Protein AF-A0A7V3UV37-F1 (afdb_monomer_lite)

Radius of gyration: 22.01 Å; chains: 1; bounding box: 50×71×64 Å

Secondary structure (DSSP, 8-state):
-------------------BPPPEEEEEEE-TT-HHHHHHHHHHHHHHHH-TTGGGEEEEEEE-S-STT---HHHHHTHHHHHHHHHHTT--SSSEEEETTTEE-TT-HHHHHHHHHHHTTS-BSEEEEEEEEEETTTEEEEEEEEEE-SSPPPSS-----------S--

Foldseek 3Di:
DDDPPPPPPPPPPPPPQDFAQAQKEKEWEAAPPDPLRVVLVVVLVVCLVPPPCVVRYDYDYQYFQDDPPRVGVNCVVPVPVSVVVCVVLVPDDPGWMDMPNHDTQGHHNVSNVVSSVVVSPDTHQKDWDWDWDQDPPPGIDIDIDIDGGPDDDDDDDDDDDDDDDDPPDD

Structure (mmCIF, N/CA/C/O backbone):
data_AF-A0A7V3UV37-F1
#
_entry.id   AF-A0A7V3UV37-F1
#
loop_
_atom_site.group_PDB
_atom_site.id
_atom_site.type_symbol
_atom_site.label_atom_id
_atom_site.label_alt_id
_atom_site.label_comp_id
_atom_site.label_asym_id
_atom_site.label_entity_id
_atom_site.label_seq_id
_atom_site.pdbx_PDB_ins_code
_atom_site.Cartn_x
_atom_site.Cartn_y
_atom_site.Cartn_z
_atom_site.occupancy
_atom_site.B_iso_or_equiv
_atom_site.auth_seq_id
_atom_site.auth_comp_id
_atom_site.auth_asym_id
_atom_site.auth_atom_id
_atom_site.pdbx_PDB_model_num
ATOM 1 N N . MET A 1 1 ? -33.899 48.214 44.148 1.00 41.97 1 MET A N 1
ATOM 2 C CA . MET A 1 1 ? -33.046 48.407 42.953 1.00 41.97 1 MET A CA 1
ATOM 3 C C . MET A 1 1 ? -31.855 47.466 43.036 1.00 41.97 1 MET A C 1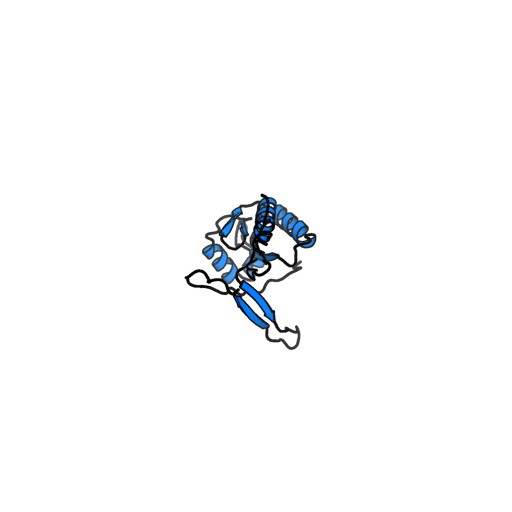
ATOM 5 O O . MET A 1 1 ? -31.139 47.581 44.012 1.00 41.97 1 MET A O 1
ATOM 9 N N . LYS A 1 2 ? -31.639 46.650 41.986 1.00 46.88 2 LYS A N 1
ATOM 10 C CA . LYS A 1 2 ? -30.331 46.142 41.503 1.00 46.88 2 LYS A CA 1
ATOM 11 C C . LYS A 1 2 ? -29.563 45.198 42.459 1.00 46.88 2 LYS A C 1
ATOM 13 O O . LYS A 1 2 ? -29.203 45.604 43.543 1.00 46.88 2 LYS A O 1
ATOM 18 N N . LYS A 1 3 ? -29.164 43.969 42.137 1.00 47.91 3 LYS A N 1
ATOM 19 C CA . LYS A 1 3 ? -29.140 43.140 40.923 1.00 47.91 3 LYS A CA 1
ATOM 20 C C . LYS A 1 3 ? -28.900 41.709 41.444 1.00 47.91 3 LYS A C 1
ATOM 22 O O . LYS A 1 3 ? -27.825 41.452 41.975 1.00 47.91 3 LYS A O 1
ATOM 27 N N . PHE A 1 4 ? -29.865 40.798 41.310 1.00 53.62 4 PHE A N 1
ATOM 28 C CA . PHE A 1 4 ? -29.581 39.363 41.409 1.00 53.62 4 PHE A CA 1
ATOM 29 C C . PHE A 1 4 ? -28.846 38.984 40.123 1.00 53.62 4 PHE A C 1
ATOM 31 O O . PHE A 1 4 ? -29.457 38.832 39.067 1.00 53.62 4 PHE A O 1
ATOM 38 N N . LEU A 1 5 ? -27.515 38.977 40.182 1.00 51.91 5 LEU A N 1
ATOM 39 C CA . LEU A 1 5 ? -26.667 38.586 39.066 1.00 51.91 5 LEU A CA 1
ATOM 40 C C . LEU A 1 5 ? -26.625 37.054 39.041 1.00 51.91 5 LEU A C 1
ATOM 42 O O . LEU A 1 5 ? -25.763 36.435 39.658 1.00 51.91 5 LEU A O 1
ATOM 46 N N . SER A 1 6 ? -27.620 36.452 38.386 1.00 55.28 6 SER A N 1
ATOM 47 C CA . SER A 1 6 ? -27.648 35.022 38.088 1.00 55.28 6 SER A CA 1
ATOM 48 C C . SER A 1 6 ? -26.422 34.654 37.258 1.00 55.28 6 SER A C 1
ATOM 50 O O . SER A 1 6 ? -26.347 34.950 36.066 1.00 55.28 6 SER A O 1
ATOM 52 N N . LEU A 1 7 ? -25.448 34.019 37.903 1.00 53.84 7 LEU A N 1
ATOM 53 C CA . LEU A 1 7 ? -24.297 33.409 37.258 1.00 53.84 7 LEU A CA 1
ATOM 54 C C . LEU A 1 7 ? -24.776 32.106 36.596 1.00 53.84 7 LEU A C 1
ATOM 56 O O . LEU A 1 7 ? -24.811 31.054 37.231 1.00 53.84 7 LEU A O 1
ATOM 60 N N . LEU A 1 8 ? -25.219 32.183 35.336 1.00 58.41 8 LEU A N 1
ATOM 61 C CA . LEU A 1 8 ? -25.441 30.995 34.510 1.00 58.41 8 LEU A CA 1
ATOM 62 C C . LEU A 1 8 ? -24.076 30.355 34.221 1.00 58.41 8 LEU A C 1
ATOM 64 O O . LEU A 1 8 ? -23.351 30.777 33.321 1.00 58.41 8 LEU A O 1
ATOM 68 N N . LEU A 1 9 ? -23.720 29.339 35.003 1.00 58.28 9 LEU A N 1
ATOM 69 C CA . LEU A 1 9 ? -22.637 28.418 34.685 1.00 58.28 9 LEU A CA 1
ATOM 70 C C . LEU A 1 9 ? -23.114 27.536 33.522 1.00 58.28 9 LEU A C 1
ATOM 72 O O . LEU A 1 9 ? -23.814 26.546 33.726 1.00 58.28 9 LEU A O 1
ATOM 76 N N . ILE A 1 10 ? -22.788 27.931 32.290 1.00 63.50 10 ILE A N 1
ATOM 77 C CA . ILE A 1 10 ? -22.971 27.088 31.105 1.00 63.50 10 ILE A CA 1
ATOM 78 C C . ILE A 1 10 ? -21.968 25.940 31.237 1.00 63.50 10 ILE A C 1
ATOM 80 O O . ILE A 1 10 ? -20.794 26.076 30.898 1.00 63.50 10 ILE A O 1
ATOM 84 N N . LEU A 1 11 ? -22.420 24.824 31.804 1.00 57.44 11 LEU A N 1
ATOM 85 C CA . LEU A 1 11 ? -21.675 23.576 31.819 1.00 57.44 11 LEU A CA 1
ATOM 86 C C . LEU A 1 11 ? -21.727 23.014 30.395 1.00 57.44 11 LEU A C 1
ATOM 88 O O . LEU A 1 11 ? -22.682 22.339 30.014 1.00 57.44 11 LEU A O 1
ATOM 92 N N . SER A 1 12 ? -20.736 23.365 29.579 1.00 61.12 12 SER A N 1
ATOM 93 C CA . SER A 1 12 ? -20.529 22.765 28.265 1.00 61.12 12 SER A CA 1
ATOM 94 C C . SER A 1 12 ? -20.352 21.262 28.466 1.00 61.12 12 SER A C 1
ATOM 96 O O . SER A 1 12 ? -19.311 20.813 28.946 1.00 61.12 12 SER A O 1
ATOM 98 N N . ILE A 1 13 ? -21.381 20.475 28.154 1.00 61.62 13 ILE A N 1
ATOM 99 C CA . ILE A 1 13 ? -21.269 19.020 28.100 1.00 61.62 13 ILE A CA 1
ATOM 100 C C . ILE A 1 13 ? -20.374 18.726 26.896 1.00 61.62 13 ILE A C 1
ATOM 102 O O . ILE A 1 13 ? -20.835 18.696 25.757 1.00 61.62 13 ILE A O 1
ATOM 106 N N . TYR A 1 14 ? -19.073 18.578 27.136 1.00 57.62 14 TYR A N 1
ATOM 107 C CA . TYR A 1 14 ? -18.158 18.035 26.144 1.00 57.62 14 TYR A CA 1
ATOM 108 C C . TYR A 1 14 ? -18.505 16.556 25.990 1.00 57.62 14 TYR A C 1
ATOM 110 O O . TYR A 1 14 ? -18.075 15.717 26.778 1.00 57.62 14 TYR A O 1
ATOM 118 N N . SER A 1 15 ? -19.329 16.230 24.997 1.00 57.22 15 SER A N 1
ATOM 119 C CA . SER A 1 15 ? -19.473 14.857 24.534 1.00 57.22 15 SER A CA 1
ATOM 120 C C . SER A 1 15 ? -18.129 14.433 23.947 1.00 57.22 15 SER A C 1
ATOM 122 O O . SER A 1 15 ? -17.803 14.782 22.812 1.00 57.22 15 SER A O 1
ATOM 124 N N . THR A 1 16 ? -17.312 13.727 24.727 1.00 52.56 16 THR A N 1
ATOM 125 C CA . THR A 1 16 ? -16.105 13.083 24.211 1.00 52.56 16 THR A CA 1
ATOM 126 C C . THR A 1 16 ? -16.552 11.945 23.302 1.00 52.56 16 THR A C 1
ATOM 128 O O . THR A 1 16 ? -16.891 10.862 23.778 1.00 52.56 16 THR A O 1
ATOM 131 N N . SER A 1 17 ? -16.606 12.185 21.991 1.00 60.72 17 SER A N 1
ATOM 132 C CA . SER A 1 17 ? -16.680 11.084 21.036 1.00 60.72 17 SER A CA 1
ATOM 133 C C . SER A 1 17 ? -15.370 10.307 21.154 1.00 60.72 17 SER A C 1
ATOM 135 O O . SER A 1 17 ? -14.306 10.840 20.833 1.00 60.72 17 SER A O 1
ATOM 137 N N . PHE A 1 18 ? -15.423 9.077 21.659 1.00 63.75 18 PHE A N 1
ATOM 138 C CA . PHE A 1 18 ? -14.274 8.180 21.610 1.00 63.75 18 PHE A CA 1
ATOM 139 C C . PHE A 1 18 ? -14.055 7.821 20.147 1.00 63.75 18 PHE A C 1
ATOM 141 O O . PHE A 1 18 ? -14.854 7.085 19.590 1.00 63.75 18 PHE A O 1
ATOM 148 N N . ALA A 1 19 ? -13.032 8.381 19.515 1.00 76.56 19 ALA A N 1
ATOM 149 C CA . ALA A 1 19 ? -12.652 8.025 18.158 1.00 76.56 19 ALA A CA 1
ATOM 150 C C . ALA A 1 19 ? -11.166 7.669 18.151 1.00 76.56 19 ALA A C 1
ATOM 152 O O . ALA A 1 19 ? -10.380 8.245 18.910 1.00 76.56 19 ALA A O 1
ATOM 153 N N . PHE A 1 20 ? -10.787 6.679 17.348 1.00 89.69 20 PHE A N 1
ATOM 154 C CA . PHE A 1 20 ? -9.440 6.124 17.390 1.00 89.69 20 PHE A CA 1
ATOM 155 C C . PHE A 1 20 ? -8.454 6.981 16.599 1.00 89.69 20 PHE A C 1
ATOM 157 O O . PHE A 1 20 ? -8.815 7.641 15.617 1.00 89.69 20 PHE A O 1
ATOM 164 N N . GLU A 1 21 ? -7.184 6.956 17.009 1.00 91.00 21 GLU A N 1
ATOM 165 C CA . GLU A 1 21 ? -6.123 7.549 16.202 1.00 91.00 21 GLU A CA 1
ATOM 166 C C . GLU A 1 21 ? -6.035 6.806 14.866 1.00 91.00 21 GLU A C 1
ATOM 168 O O . GLU A 1 21 ? -6.041 5.578 14.807 1.00 91.00 21 GLU A O 1
ATOM 173 N N . ARG A 1 22 ? -5.980 7.560 13.766 1.00 92.00 22 ARG A N 1
ATOM 174 C CA . ARG A 1 22 ? -5.943 6.961 12.438 1.00 92.00 22 ARG A CA 1
ATOM 175 C C . ARG A 1 22 ? -4.541 6.490 12.066 1.00 92.00 22 ARG A C 1
ATOM 177 O O . ARG A 1 22 ? -3.605 7.296 12.026 1.00 92.00 22 ARG A O 1
ATOM 184 N N . THR A 1 23 ? -4.480 5.231 11.641 1.00 95.31 23 THR A N 1
ATOM 185 C CA . THR A 1 23 ? -3.432 4.685 10.774 1.00 95.31 23 THR A CA 1
ATOM 186 C C . THR A 1 23 ? -3.861 4.845 9.319 1.00 95.31 23 THR A C 1
ATOM 188 O O . THR A 1 23 ? -4.903 4.337 8.911 1.00 95.31 23 THR A O 1
ATOM 191 N N . VAL A 1 24 ? -3.085 5.590 8.538 1.00 96.88 24 VAL A N 1
ATOM 192 C CA . VAL A 1 24 ? -3.356 5.846 7.120 1.00 96.88 24 VAL A CA 1
ATOM 193 C C . VAL A 1 24 ? -2.836 4.684 6.282 1.00 96.88 24 VAL A C 1
ATOM 195 O O . VAL A 1 24 ? -1.683 4.292 6.438 1.00 96.88 24 VAL A O 1
ATOM 198 N N . LEU A 1 25 ? -3.650 4.160 5.367 1.00 97.38 25 LEU A N 1
ATOM 199 C CA . LEU A 1 25 ? -3.204 3.164 4.391 1.00 97.38 25 LEU A CA 1
ATOM 200 C C . LEU A 1 25 ? -2.704 3.863 3.121 1.00 97.38 25 LEU A C 1
ATOM 202 O O . LEU A 1 25 ? -3.440 4.643 2.517 1.00 97.38 25 LEU A O 1
ATOM 206 N N . ALA A 1 26 ? -1.478 3.560 2.705 1.00 98.12 26 ALA A N 1
ATOM 207 C CA . ALA A 1 26 ? -0.898 3.981 1.437 1.00 98.12 26 ALA A CA 1
ATOM 208 C C . ALA A 1 26 ? -0.617 2.754 0.561 1.00 98.12 26 ALA A C 1
ATOM 210 O O . ALA A 1 26 ? 0.257 1.944 0.871 1.00 98.12 26 ALA A O 1
ATOM 211 N N . GLU A 1 27 ? -1.350 2.625 -0.542 1.00 98.50 27 GLU A N 1
ATOM 212 C CA . GLU A 1 27 ? -1.150 1.564 -1.530 1.00 98.50 27 GLU A CA 1
ATOM 213 C C . GLU A 1 27 ? -0.497 2.152 -2.776 1.00 98.50 27 GLU A C 1
ATOM 215 O O . GLU A 1 27 ? -1.090 2.974 -3.474 1.00 98.50 27 GLU A O 1
ATOM 220 N N . ILE A 1 28 ? 0.747 1.757 -3.035 1.00 98.50 28 ILE A N 1
ATOM 221 C CA . ILE A 1 28 ? 1.569 2.313 -4.110 1.00 98.50 28 ILE A CA 1
ATOM 222 C C . ILE A 1 28 ? 1.765 1.248 -5.185 1.00 98.50 28 ILE A C 1
ATOM 224 O O . ILE A 1 28 ? 2.339 0.193 -4.934 1.00 98.50 28 ILE A O 1
ATOM 228 N N . PHE A 1 29 ? 1.316 1.538 -6.398 1.00 98.69 29 PHE A N 1
ATOM 229 C CA . PHE A 1 29 ? 1.558 0.729 -7.585 1.00 98.69 29 PHE A CA 1
ATOM 230 C C . PHE A 1 29 ? 2.858 1.168 -8.236 1.00 98.69 29 PHE A C 1
ATOM 232 O O . PHE A 1 29 ? 3.072 2.362 -8.474 1.00 98.69 29 PHE A O 1
ATOM 239 N N . THR A 1 30 ? 3.735 0.210 -8.512 1.00 98.38 30 THR A N 1
ATOM 240 C CA . THR A 1 30 ? 5.091 0.502 -8.964 1.00 98.38 30 THR A CA 1
ATOM 241 C C . THR A 1 30 ? 5.662 -0.604 -9.845 1.00 98.38 30 THR A C 1
ATOM 243 O O . THR A 1 30 ? 5.055 -1.661 -10.006 1.00 98.38 30 THR A O 1
ATOM 246 N N . SER A 1 31 ? 6.828 -0.352 -10.437 1.00 98.00 31 SER A N 1
ATOM 247 C CA . SER A 1 31 ? 7.617 -1.398 -11.082 1.00 98.00 31 SER A CA 1
ATOM 248 C C . SER A 1 31 ? 9.115 -1.093 -11.033 1.00 98.00 31 SER A C 1
ATOM 250 O O . SER A 1 31 ? 9.517 0.066 -11.147 1.00 98.00 31 SER A O 1
ATOM 252 N N . THR A 1 32 ? 9.951 -2.124 -10.930 1.00 96.69 32 THR A N 1
ATOM 253 C CA . THR A 1 32 ? 11.412 -2.041 -11.099 1.00 96.69 32 THR A CA 1
ATOM 254 C C . THR A 1 32 ? 11.816 -1.687 -12.530 1.00 96.69 32 THR A C 1
ATOM 256 O O . THR A 1 32 ? 12.899 -1.156 -12.753 1.00 96.69 32 THR A O 1
ATOM 259 N N . THR A 1 33 ? 10.930 -1.922 -13.500 1.00 97.00 33 THR A N 1
ATOM 260 C CA . THR A 1 33 ? 11.139 -1.595 -14.921 1.00 97.00 33 THR A CA 1
ATOM 261 C C . THR A 1 33 ? 10.673 -0.179 -15.289 1.00 97.00 33 THR A C 1
ATOM 263 O O . THR A 1 33 ? 10.850 0.278 -16.417 1.00 97.00 33 THR A O 1
ATOM 266 N N . CYS A 1 34 ? 10.078 0.548 -14.341 1.00 97.62 34 CYS A N 1
ATOM 267 C CA . CYS A 1 34 ? 9.471 1.856 -14.559 1.00 97.62 34 CYS A CA 1
ATOM 268 C C . CYS A 1 34 ? 10.441 2.999 -14.223 1.00 97.62 34 CYS A C 1
ATOM 270 O O . CYS A 1 34 ? 10.762 3.246 -13.060 1.00 97.62 34 CYS A O 1
ATOM 272 N N . GLY A 1 35 ? 10.841 3.766 -15.244 1.00 97.12 35 GLY A N 1
ATOM 273 C CA . GLY A 1 35 ? 11.745 4.915 -15.093 1.00 97.12 35 GLY A CA 1
ATOM 274 C C . GLY A 1 35 ? 11.284 5.940 -14.043 1.00 97.12 35 GLY A C 1
ATOM 275 O O . GLY A 1 35 ? 12.023 6.192 -13.093 1.00 97.12 35 GLY A O 1
ATOM 276 N N . PRO A 1 36 ? 10.059 6.498 -14.131 1.00 97.88 36 PRO A N 1
ATOM 277 C CA . PRO A 1 36 ? 9.559 7.430 -13.115 1.00 97.88 36 PRO A CA 1
ATOM 278 C C . PRO A 1 36 ? 9.450 6.806 -11.713 1.00 97.88 36 PRO A C 1
ATOM 280 O O . PRO A 1 36 ? 9.675 7.479 -10.709 1.00 97.88 36 PRO A O 1
ATOM 283 N N . CYS A 1 37 ? 9.157 5.509 -11.616 1.00 97.88 37 CYS A N 1
ATOM 284 C CA . CYS A 1 37 ? 9.071 4.801 -10.340 1.00 97.88 37 CYS A CA 1
ATOM 285 C C . CYS A 1 37 ? 10.422 4.767 -9.612 1.00 97.88 37 CYS A C 1
ATOM 287 O O . CYS A 1 37 ? 10.454 4.870 -8.384 1.00 97.88 37 CYS A O 1
ATOM 289 N N . ALA A 1 38 ? 11.529 4.707 -10.360 1.00 96.25 38 ALA A N 1
ATOM 290 C CA . ALA A 1 38 ? 12.881 4.735 -9.810 1.00 96.25 38 ALA A CA 1
ATOM 291 C C . ALA A 1 38 ? 13.204 6.038 -9.057 1.00 96.25 38 ALA A C 1
ATOM 293 O O . ALA A 1 38 ? 14.060 6.021 -8.178 1.00 96.25 38 ALA A O 1
ATOM 294 N N . SER A 1 39 ? 12.515 7.153 -9.342 1.00 97.25 39 SER A N 1
ATOM 295 C CA . SER A 1 39 ? 12.661 8.396 -8.569 1.00 97.25 39 SER A CA 1
ATOM 296 C C . SER A 1 39 ? 11.610 8.533 -7.465 1.00 97.25 39 SER A C 1
ATOM 298 O O . SER A 1 39 ? 11.924 8.996 -6.369 1.00 97.25 39 SER A O 1
ATOM 300 N N . GLN A 1 40 ? 10.360 8.139 -7.732 1.00 98.25 40 GLN A N 1
ATOM 301 C CA . GLN A 1 40 ? 9.263 8.324 -6.777 1.00 98.25 40 GLN A CA 1
ATOM 302 C C . GLN A 1 40 ? 9.352 7.361 -5.588 1.00 98.25 40 GLN A C 1
ATOM 304 O O . GLN A 1 40 ? 9.104 7.781 -4.457 1.00 98.25 40 GLN A O 1
ATOM 309 N N . ASN A 1 41 ? 9.752 6.101 -5.809 1.00 96.12 41 ASN A N 1
ATOM 310 C CA . ASN A 1 41 ? 9.879 5.125 -4.723 1.00 96.12 41 ASN A CA 1
ATOM 311 C C . ASN A 1 41 ? 10.929 5.560 -3.686 1.00 96.12 41 ASN A C 1
ATOM 313 O O . ASN A 1 41 ? 10.557 5.662 -2.518 1.00 96.12 41 ASN A O 1
ATOM 317 N N . PRO A 1 42 ? 12.190 5.892 -4.049 1.00 96.19 42 PRO A N 1
ATOM 318 C CA . PRO A 1 42 ? 13.178 6.293 -3.048 1.00 96.19 42 PRO A CA 1
ATOM 319 C C . PRO A 1 42 ? 12.823 7.605 -2.350 1.00 96.19 42 PRO A C 1
ATOM 321 O O . PRO A 1 42 ? 13.130 7.771 -1.172 1.00 96.19 42 PRO A O 1
ATOM 324 N N . TYR A 1 43 ? 12.160 8.536 -3.047 1.00 98.06 43 TYR A N 1
ATOM 325 C CA . TYR A 1 43 ? 11.683 9.773 -2.430 1.00 98.06 43 TYR A CA 1
ATOM 326 C C . TYR A 1 43 ? 10.638 9.486 -1.343 1.00 98.06 43 TYR A C 1
ATOM 328 O O . TYR A 1 43 ? 10.776 9.966 -0.216 1.00 98.06 43 TYR A O 1
ATOM 336 N N . PHE A 1 44 ? 9.636 8.657 -1.654 1.00 97.50 44 PHE A N 1
ATOM 337 C CA . PHE A 1 44 ? 8.636 8.228 -0.678 1.00 97.50 44 PHE A CA 1
ATOM 338 C C . PHE A 1 44 ? 9.267 7.446 0.481 1.00 97.50 44 PHE A C 1
ATOM 340 O O . PHE A 1 44 ? 8.981 7.737 1.641 1.00 97.50 44 PHE A O 1
ATOM 347 N N . ASP A 1 45 ? 10.161 6.500 0.189 1.00 95.56 45 ASP A N 1
ATOM 348 C CA . ASP A 1 45 ? 10.806 5.658 1.202 1.00 95.56 45 ASP A CA 1
ATOM 349 C C . ASP A 1 45 ? 11.699 6.472 2.138 1.00 95.56 45 ASP A C 1
ATOM 351 O O . ASP A 1 45 ? 11.701 6.249 3.349 1.00 95.56 45 ASP A O 1
ATOM 355 N N . SER A 1 46 ? 12.423 7.456 1.598 1.00 96.06 46 SER A N 1
ATOM 356 C CA . SER A 1 46 ? 13.221 8.393 2.387 1.00 96.06 46 SER A CA 1
ATOM 357 C C . SER A 1 46 ? 12.341 9.220 3.323 1.00 96.06 46 SER A C 1
ATOM 359 O O . SER A 1 46 ? 12.654 9.346 4.509 1.00 96.06 46 SER A O 1
ATOM 361 N N . TRP A 1 47 ? 11.209 9.736 2.833 1.00 97.00 47 TRP A N 1
ATOM 362 C CA . TRP A 1 47 ? 10.246 10.422 3.691 1.00 97.00 47 TRP A CA 1
ATOM 363 C C . TRP A 1 47 ? 9.697 9.487 4.771 1.00 97.00 47 TRP A C 1
ATOM 365 O O . TRP A 1 47 ? 9.752 9.830 5.948 1.00 97.00 47 TRP A O 1
ATOM 375 N N . TYR A 1 48 ? 9.219 8.296 4.402 1.00 95.69 48 TYR A N 1
ATOM 376 C CA . TYR A 1 48 ? 8.586 7.359 5.330 1.00 95.69 48 TYR A CA 1
ATOM 377 C C . TYR A 1 48 ? 9.552 6.906 6.430 1.00 95.69 48 TYR A C 1
ATOM 379 O O . TYR A 1 48 ? 9.213 6.961 7.613 1.00 95.69 48 TYR A O 1
ATOM 387 N N . LYS A 1 49 ? 10.793 6.557 6.062 1.00 93.69 49 LYS A N 1
ATOM 388 C CA . LYS A 1 49 ? 11.854 6.163 7.001 1.00 93.69 49 LYS A CA 1
ATOM 389 C C . LYS A 1 49 ? 12.154 7.247 8.039 1.00 93.69 49 LYS A C 1
ATOM 391 O O . LYS A 1 49 ? 12.409 6.922 9.198 1.00 93.69 49 LYS A O 1
ATOM 396 N N . ASN A 1 50 ? 12.129 8.512 7.623 1.00 95.19 50 ASN A N 1
ATOM 397 C CA . ASN A 1 50 ? 12.454 9.664 8.465 1.00 95.19 50 ASN A CA 1
ATOM 398 C C . ASN A 1 50 ? 11.214 10.349 9.067 1.00 95.19 50 ASN A C 1
ATOM 400 O O . ASN A 1 50 ? 11.344 11.338 9.788 1.00 95.19 50 ASN A O 1
ATOM 404 N N . SER A 1 51 ? 10.012 9.850 8.776 1.00 93.44 51 SER A N 1
ATOM 405 C CA . SER A 1 51 ? 8.766 10.479 9.199 1.00 93.44 51 SER A CA 1
ATOM 406 C C . SER A 1 51 ? 8.524 10.254 10.694 1.00 93.44 51 SER A C 1
ATOM 408 O O . SER A 1 51 ? 8.565 9.106 11.155 1.00 93.44 51 SER A O 1
ATOM 410 N N . PRO A 1 52 ? 8.173 11.303 11.465 1.00 91.31 52 PRO A N 1
ATOM 411 C CA . PRO A 1 52 ? 7.732 11.133 12.850 1.00 91.31 52 PRO A CA 1
ATOM 412 C C . PRO A 1 52 ? 6.405 10.362 12.946 1.00 91.31 52 PRO A C 1
ATOM 414 O O . PRO A 1 52 ? 6.037 9.915 14.026 1.00 91.31 52 PRO A O 1
ATOM 417 N N . TYR A 1 53 ? 5.704 10.175 11.822 1.00 88.44 53 TYR A N 1
ATOM 418 C CA . TYR A 1 53 ? 4.403 9.515 11.743 1.00 88.44 53 TYR A CA 1
ATOM 419 C C . TYR A 1 53 ? 4.473 8.068 11.239 1.00 88.44 53 TYR A C 1
ATOM 421 O O . TYR A 1 53 ? 3.444 7.504 10.877 1.00 88.44 53 TYR A O 1
ATOM 429 N N . LYS A 1 54 ? 5.660 7.448 11.172 1.00 87.50 54 LYS A N 1
ATOM 430 C CA . LYS A 1 54 ? 5.828 6.093 10.606 1.00 87.50 54 LYS A CA 1
ATOM 431 C C . LYS A 1 54 ? 4.934 5.025 11.258 1.00 87.50 54 LYS A C 1
ATOM 433 O O . LYS A 1 54 ? 4.507 4.096 10.594 1.00 87.50 54 LYS A O 1
ATOM 438 N N . ASN A 1 55 ? 4.611 5.174 12.544 1.00 90.50 55 ASN A N 1
ATOM 439 C CA . ASN A 1 55 ? 3.715 4.279 13.287 1.00 90.50 55 ASN A CA 1
ATOM 440 C C . ASN A 1 55 ? 2.224 4.479 12.954 1.00 90.50 55 ASN A C 1
ATOM 442 O O . ASN A 1 55 ? 1.389 3.718 13.427 1.00 90.50 55 ASN A O 1
ATOM 446 N N . ARG A 1 56 ? 1.893 5.502 12.161 1.00 93.62 56 ARG A N 1
ATOM 447 C CA . ARG A 1 56 ? 0.536 5.869 11.740 1.00 93.62 56 ARG A CA 1
ATOM 448 C C . ARG A 1 56 ? 0.348 5.772 10.227 1.00 93.62 56 ARG A C 1
ATOM 450 O O . ARG A 1 56 ? -0.612 6.325 9.693 1.00 93.62 56 ARG A O 1
ATOM 457 N N . VAL A 1 57 ? 1.253 5.090 9.526 1.00 96.06 57 VAL A N 1
ATOM 458 C CA . VAL A 1 57 ? 1.140 4.831 8.087 1.00 96.06 57 VAL A CA 1
ATOM 459 C C . VAL A 1 57 ? 1.427 3.360 7.824 1.00 96.06 57 VAL A C 1
ATOM 461 O O . VAL A 1 57 ? 2.530 2.888 8.071 1.00 96.06 57 VAL A O 1
ATOM 464 N N . ALA A 1 58 ? 0.438 2.644 7.301 1.00 95.56 58 ALA A N 1
ATOM 465 C CA . ALA A 1 58 ? 0.617 1.315 6.741 1.00 95.56 58 ALA A CA 1
ATOM 466 C C . ALA A 1 58 ? 0.884 1.456 5.239 1.00 95.56 58 ALA A C 1
ATOM 468 O O . ALA A 1 58 ? 0.123 2.120 4.535 1.00 95.56 58 ALA A O 1
ATOM 469 N N . VAL A 1 59 ? 1.961 0.846 4.748 1.00 96.44 59 VAL A N 1
ATOM 470 C CA . VAL A 1 59 ? 2.369 0.938 3.341 1.00 96.44 59 VAL A CA 1
ATOM 471 C C . VAL A 1 59 ? 2.314 -0.443 2.708 1.00 96.44 59 VAL A C 1
ATOM 473 O O . VAL A 1 59 ? 2.873 -1.394 3.250 1.00 96.44 59 VAL A O 1
ATOM 476 N N . ILE A 1 60 ? 1.688 -0.536 1.538 1.00 97.44 60 ILE A N 1
ATOM 477 C CA . ILE A 1 60 ? 1.742 -1.716 0.676 1.00 97.44 60 ILE A CA 1
ATOM 478 C C . ILE A 1 60 ? 2.204 -1.262 -0.704 1.00 97.44 60 ILE A C 1
ATOM 480 O O . ILE A 1 60 ? 1.663 -0.303 -1.258 1.00 97.44 60 ILE A O 1
ATOM 484 N N . LYS A 1 61 ? 3.201 -1.946 -1.267 1.00 97.19 61 LYS A N 1
ATOM 485 C CA . LYS A 1 61 ? 3.643 -1.714 -2.642 1.00 97.19 61 LYS A CA 1
ATOM 486 C C . LYS A 1 61 ? 3.223 -2.884 -3.514 1.00 97.19 61 LYS A C 1
ATOM 488 O O . LYS A 1 61 ? 3.683 -4.000 -3.298 1.00 97.19 61 LYS A O 1
ATOM 493 N N . TYR A 1 62 ? 2.366 -2.619 -4.492 1.00 97.88 62 TYR A N 1
ATOM 494 C CA . TYR A 1 62 ? 1.969 -3.604 -5.490 1.00 97.88 62 TYR A CA 1
ATOM 495 C C . TYR A 1 62 ? 2.821 -3.416 -6.736 1.00 97.88 62 TYR A C 1
ATOM 497 O O . TYR A 1 62 ? 2.826 -2.348 -7.355 1.00 97.88 62 TYR A O 1
ATOM 505 N N . HIS A 1 63 ? 3.556 -4.460 -7.090 1.00 97.94 63 HIS A N 1
ATOM 506 C CA . HIS A 1 63 ? 4.395 -4.466 -8.277 1.00 97.94 63 HIS A CA 1
ATOM 507 C C . HIS A 1 63 ? 3.591 -4.936 -9.482 1.00 97.94 63 HIS A C 1
ATOM 509 O O . HIS A 1 63 ? 2.708 -5.779 -9.348 1.00 97.94 63 HIS A O 1
ATOM 515 N N . VAL A 1 64 ? 3.868 -4.382 -10.661 1.00 98.31 64 VAL A N 1
ATOM 516 C CA . VAL A 1 64 ? 3.090 -4.669 -11.877 1.00 98.31 64 VAL A CA 1
ATOM 517 C C . VAL A 1 64 ? 3.971 -5.203 -13.010 1.00 98.31 64 VAL A C 1
ATOM 519 O O . VAL A 1 64 ? 5.186 -5.009 -13.021 1.00 98.31 64 VAL A O 1
ATOM 522 N N . TRP A 1 65 ? 3.346 -5.872 -13.985 1.00 97.25 65 TRP A N 1
ATOM 523 C CA . TRP A 1 65 ? 4.000 -6.530 -15.131 1.00 97.25 65 TRP A CA 1
ATOM 524 C C . TRP A 1 65 ? 4.384 -5.575 -16.269 1.00 97.25 65 TRP A C 1
ATOM 526 O O . TRP A 1 65 ? 4.534 -5.986 -17.419 1.00 97.25 65 TRP A O 1
ATOM 536 N N . TRP A 1 66 ? 4.474 -4.279 -15.985 1.00 96.56 66 TRP A N 1
ATOM 537 C CA . TRP A 1 66 ? 4.730 -3.230 -16.967 1.00 96.56 66 TRP A CA 1
ATOM 538 C C . TRP A 1 66 ? 5.362 -1.998 -16.292 1.00 96.56 66 TRP A C 1
ATOM 540 O O . TRP A 1 66 ? 5.269 -1.852 -15.072 1.00 96.56 66 TRP A O 1
ATOM 550 N N . PRO A 1 67 ? 5.998 -1.078 -17.041 1.00 95.88 67 PRO A N 1
ATOM 551 C CA . PRO A 1 67 ? 6.210 -1.057 -18.495 1.00 95.88 67 PRO A CA 1
ATOM 552 C C . PRO A 1 67 ? 7.190 -2.136 -18.988 1.00 95.88 67 PRO A C 1
ATOM 554 O O . PRO A 1 67 ? 7.680 -2.957 -18.220 1.00 95.88 67 PRO A O 1
ATOM 557 N N . SER A 1 68 ? 7.445 -2.174 -20.300 1.00 94.50 68 SER A N 1
ATOM 558 C CA . SER A 1 68 ? 8.443 -3.081 -20.888 1.00 94.50 68 SER A CA 1
ATOM 559 C C . SER A 1 68 ? 9.790 -2.966 -20.153 1.00 94.50 68 SER A C 1
ATOM 561 O O . SER A 1 68 ? 10.206 -1.844 -19.855 1.00 94.50 68 SER A O 1
ATOM 563 N N . PRO A 1 69 ? 10.490 -4.082 -19.876 1.00 95.31 69 PRO A N 1
ATOM 564 C CA . PRO A 1 69 ? 10.223 -5.453 -20.344 1.00 95.31 69 PRO A CA 1
ATOM 565 C C . PRO A 1 69 ? 9.178 -6.250 -19.544 1.00 95.31 69 PRO A C 1
ATOM 567 O O . PRO A 1 69 ? 8.917 -7.398 -19.888 1.00 95.31 69 PRO A O 1
ATOM 570 N N . GLY A 1 70 ? 8.570 -5.678 -18.500 1.00 93.25 70 GLY A N 1
ATOM 571 C CA . GLY A 1 70 ? 7.493 -6.331 -17.748 1.00 93.25 70 GLY A CA 1
ATOM 572 C C . GLY A 1 70 ? 7.925 -7.524 -16.891 1.00 93.25 70 GLY A C 1
ATOM 573 O O . GLY A 1 70 ? 7.101 -8.348 -16.506 1.00 93.25 70 GLY A O 1
ATOM 574 N N . ASN A 1 71 ? 9.219 -7.620 -16.587 1.00 96.88 71 ASN A N 1
ATOM 575 C CA . ASN A 1 71 ? 9.832 -8.715 -15.836 1.00 96.88 71 ASN A CA 1
ATOM 576 C C . ASN A 1 71 ? 10.170 -8.320 -14.389 1.00 96.88 71 ASN A C 1
ATOM 578 O O . ASN A 1 71 ? 11.185 -8.758 -13.849 1.00 96.88 71 ASN A O 1
ATOM 582 N N . ASP A 1 72 ? 9.339 -7.477 -13.771 1.00 97.50 72 ASP A N 1
ATOM 583 C CA . ASP A 1 72 ? 9.537 -7.071 -12.383 1.00 97.50 72 ASP A CA 1
ATOM 584 C C . ASP A 1 72 ? 9.540 -8.309 -11.459 1.00 97.50 72 ASP A C 1
ATOM 586 O O . ASP A 1 72 ? 8.523 -9.008 -11.384 1.00 97.50 72 ASP A O 1
ATOM 590 N N . PRO A 1 73 ? 10.647 -8.599 -10.747 1.00 96.06 73 PRO A N 1
ATOM 591 C CA . PRO A 1 73 ? 10.763 -9.808 -9.938 1.00 96.06 73 PRO A CA 1
ATOM 592 C C . PRO A 1 73 ? 9.737 -9.859 -8.800 1.00 96.06 73 PRO A C 1
ATOM 594 O O . PRO A 1 73 ? 9.261 -10.939 -8.460 1.00 96.06 73 PRO A O 1
ATOM 597 N N . PHE A 1 74 ? 9.336 -8.710 -8.252 1.00 95.94 74 PHE A N 1
ATOM 598 C CA . PHE A 1 74 ? 8.346 -8.639 -7.179 1.00 95.94 74 PHE A CA 1
ATOM 599 C C . PHE A 1 74 ? 6.925 -8.874 -7.695 1.00 95.94 74 PHE A C 1
ATOM 601 O O . PHE A 1 74 ? 6.088 -9.426 -6.981 1.00 95.94 74 PHE A O 1
ATOM 608 N N . TYR A 1 75 ? 6.648 -8.503 -8.950 1.00 97.19 75 TYR A N 1
ATOM 609 C CA . TYR A 1 75 ? 5.412 -8.923 -9.605 1.00 97.19 75 TYR A CA 1
ATOM 610 C C . TYR A 1 75 ? 5.419 -10.437 -9.831 1.00 97.19 75 TYR A C 1
ATOM 612 O O . TYR A 1 75 ? 4.458 -11.112 -9.468 1.00 97.19 75 TYR A O 1
ATOM 620 N N . LEU A 1 76 ? 6.510 -10.974 -10.389 1.00 97.38 76 LE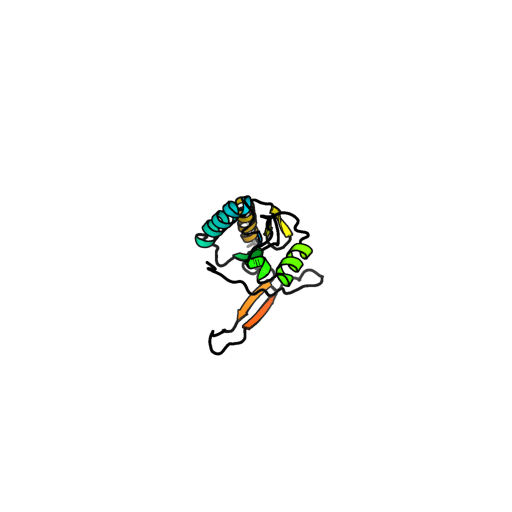U A N 1
ATOM 621 C CA . LEU A 1 76 ? 6.637 -12.399 -10.710 1.00 97.38 76 LEU A CA 1
ATOM 622 C C . LEU A 1 76 ? 6.549 -13.299 -9.470 1.00 97.38 76 LEU A C 1
ATOM 624 O O . LEU A 1 76 ? 6.021 -14.405 -9.564 1.00 97.38 76 LEU A O 1
ATOM 628 N N . ALA A 1 77 ? 7.010 -12.819 -8.315 1.00 95.94 77 ALA A N 1
ATOM 629 C CA . ALA A 1 77 ? 6.895 -13.528 -7.045 1.00 95.94 77 ALA A CA 1
ATOM 630 C C . ALA A 1 77 ? 5.452 -13.616 -6.516 1.00 95.94 77 ALA A C 1
ATOM 632 O O . ALA A 1 77 ? 5.149 -14.518 -5.739 1.00 95.94 77 ALA A O 1
ATOM 633 N N . ASN A 1 78 ? 4.562 -12.699 -6.917 1.00 95.62 78 ASN A N 1
ATOM 634 C CA . ASN A 1 78 ? 3.209 -12.602 -6.367 1.00 95.62 78 ASN A CA 1
ATOM 635 C C . ASN A 1 78 ? 2.185 -12.106 -7.407 1.00 95.62 78 ASN A C 1
ATOM 637 O O . ASN A 1 78 ? 1.549 -11.059 -7.254 1.00 95.62 78 ASN A O 1
ATOM 641 N N . THR A 1 79 ? 2.077 -12.816 -8.530 1.00 97.75 79 THR A N 1
ATOM 642 C CA . THR A 1 79 ? 1.332 -12.339 -9.709 1.00 97.75 79 THR A CA 1
ATOM 643 C C . THR A 1 79 ? -0.171 -12.211 -9.459 1.00 97.75 79 THR A C 1
ATOM 645 O O . THR A 1 79 ? -0.778 -11.231 -9.902 1.00 97.75 79 THR A O 1
ATOM 648 N N . THR A 1 80 ? -0.778 -13.160 -8.745 1.00 97.69 80 THR A N 1
ATOM 649 C CA . THR A 1 80 ? -2.230 -13.235 -8.521 1.00 97.69 80 THR A CA 1
ATOM 650 C C . THR A 1 80 ? -2.738 -12.054 -7.697 1.00 97.69 80 THR A C 1
ATOM 652 O O . THR A 1 80 ? -3.653 -11.344 -8.121 1.00 97.69 80 THR A O 1
ATOM 655 N N . GLU A 1 81 ? -2.126 -11.793 -6.549 1.00 96.31 81 GLU A N 1
ATOM 656 C CA . GLU A 1 81 ? -2.523 -10.758 -5.600 1.00 96.31 81 GLU A CA 1
ATOM 657 C C . GLU A 1 81 ? -2.243 -9.365 -6.170 1.00 96.31 81 GLU A C 1
ATOM 659 O O . GLU A 1 81 ? -3.113 -8.491 -6.118 1.00 96.31 81 GLU A O 1
ATOM 664 N N . ASN A 1 82 ? -1.077 -9.172 -6.803 1.00 97.81 82 ASN A N 1
ATOM 665 C CA . ASN A 1 82 ? -0.752 -7.922 -7.490 1.00 97.81 82 ASN A CA 1
ATOM 666 C C . ASN A 1 82 ? -1.757 -7.621 -8.614 1.00 97.81 82 ASN A C 1
ATOM 668 O O . ASN A 1 82 ? -2.320 -6.526 -8.661 1.00 97.81 82 ASN A O 1
ATOM 672 N N . SER A 1 83 ? -2.040 -8.592 -9.491 1.00 98.12 83 SER A N 1
ATOM 673 C CA . SER A 1 83 ? -2.980 -8.404 -10.612 1.00 98.12 83 SER A CA 1
ATOM 674 C C . SER A 1 83 ? -4.411 -8.162 -10.127 1.00 98.12 83 SER A C 1
ATOM 676 O O . SER A 1 83 ? -5.128 -7.321 -10.678 1.00 98.12 83 SER A O 1
ATOM 678 N N . SER A 1 84 ? -4.819 -8.853 -9.059 1.00 97.69 84 SER A N 1
ATOM 679 C CA . SER A 1 84 ? -6.124 -8.657 -8.423 1.00 97.69 84 SER A CA 1
ATOM 680 C C . SER A 1 84 ? -6.256 -7.245 -7.861 1.00 97.69 84 SER A C 1
ATOM 682 O O . SER A 1 84 ? -7.280 -6.594 -8.074 1.00 97.69 84 SER A O 1
ATOM 684 N N . ARG A 1 85 ? -5.213 -6.719 -7.201 1.00 97.62 85 ARG A N 1
ATOM 685 C CA . ARG A 1 85 ? -5.256 -5.360 -6.648 1.00 97.62 85 ARG A CA 1
ATOM 686 C C . ARG A 1 85 ? -5.184 -4.275 -7.719 1.00 97.62 85 ARG A C 1
ATOM 688 O O . ARG A 1 85 ? -5.893 -3.276 -7.612 1.00 97.62 85 ARG A O 1
ATOM 695 N N . VAL A 1 86 ? -4.392 -4.484 -8.771 1.00 98.25 86 VAL A N 1
ATOM 696 C CA . VAL A 1 86 ? -4.383 -3.616 -9.960 1.00 98.25 86 VAL A CA 1
ATOM 697 C C . VAL A 1 86 ? -5.785 -3.529 -10.563 1.00 98.25 86 VAL A C 1
ATOM 699 O O . VAL A 1 86 ? -6.269 -2.426 -10.817 1.00 98.25 86 VAL A O 1
ATOM 702 N N . SER A 1 87 ? -6.460 -4.672 -10.720 1.00 98.25 87 SER A N 1
ATOM 703 C CA . SER A 1 87 ? -7.822 -4.745 -11.263 1.00 98.25 87 SER A CA 1
ATOM 704 C C . SER A 1 87 ? -8.844 -4.070 -10.348 1.00 98.25 87 SER A C 1
ATOM 706 O O . SER A 1 87 ? -9.678 -3.308 -10.829 1.00 98.25 87 SER A O 1
ATOM 708 N N . TYR A 1 88 ? -8.743 -4.283 -9.031 1.00 97.06 88 TYR A N 1
ATOM 709 C CA . TYR A 1 88 ? -9.623 -3.668 -8.031 1.00 97.06 88 TYR A CA 1
ATOM 710 C C . TYR A 1 88 ? -9.644 -2.133 -8.130 1.00 97.06 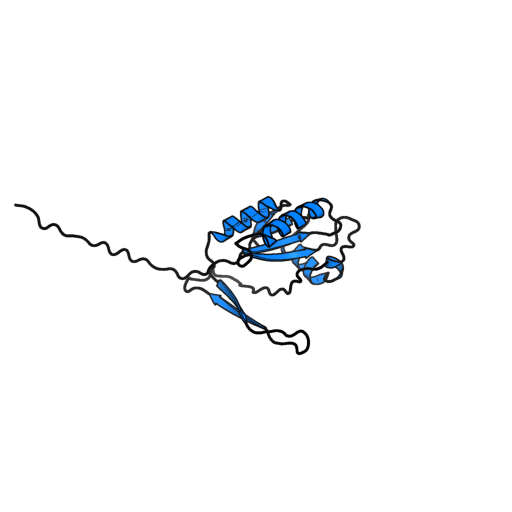88 TYR A C 1
ATOM 712 O O . TYR A 1 88 ? -10.708 -1.526 -8.056 1.00 97.06 88 TYR A O 1
ATOM 720 N N . TYR A 1 89 ? -8.483 -1.506 -8.346 1.00 97.56 89 TYR A N 1
ATOM 721 C CA . TYR A 1 89 ? -8.369 -0.049 -8.484 1.00 97.56 89 TYR A CA 1
ATOM 722 C C . TYR A 1 89 ? -8.422 0.464 -9.928 1.00 97.56 89 TYR A C 1
ATOM 724 O O . TYR A 1 89 ? -8.273 1.673 -10.142 1.00 97.56 89 TYR A O 1
ATOM 732 N N . GLY A 1 90 ? -8.565 -0.425 -10.916 1.00 97.88 90 GLY A N 1
ATOM 733 C CA . GLY A 1 90 ? -8.472 -0.073 -12.333 1.00 97.88 90 GLY A CA 1
ATOM 734 C C . GLY A 1 90 ? -7.156 0.626 -12.693 1.00 97.88 90 GLY A C 1
ATOM 735 O O . GLY A 1 90 ? -7.151 1.550 -13.504 1.00 97.88 90 GLY A O 1
ATOM 736 N N . THR A 1 91 ? -6.045 0.257 -12.047 1.00 97.81 91 THR A N 1
ATOM 737 C CA . THR A 1 91 ? -4.751 0.919 -12.255 1.00 97.81 91 THR A CA 1
ATOM 738 C C . THR A 1 91 ? -4.206 0.607 -13.649 1.00 97.81 91 THR A C 1
ATOM 740 O O . THR A 1 91 ? -3.962 -0.548 -13.985 1.00 97.81 91 THR A O 1
ATOM 743 N N . ASN A 1 92 ? -3.953 1.649 -14.440 1.00 96.62 92 ASN A N 1
ATOM 744 C CA . ASN A 1 92 ? -3.413 1.555 -15.800 1.00 96.62 92 ASN A CA 1
ATOM 745 C C . ASN A 1 92 ? -2.120 2.369 -16.014 1.00 96.62 92 ASN A C 1
ATOM 747 O O . ASN A 1 92 ? -1.621 2.433 -17.135 1.00 96.62 92 ASN A O 1
ATOM 751 N N . TYR A 1 93 ? -1.576 2.988 -14.961 1.00 97.56 93 TYR A N 1
ATOM 752 C CA . TYR A 1 93 ? -0.264 3.642 -14.974 1.00 97.56 93 TYR A CA 1
ATOM 753 C C . TYR A 1 93 ? 0.485 3.445 -13.644 1.00 97.56 93 TYR A C 1
ATOM 755 O O . TYR A 1 93 ? -0.127 3.244 -12.593 1.00 97.56 93 TYR A O 1
ATOM 763 N N . VAL A 1 94 ? 1.817 3.481 -13.707 1.00 98.31 94 VAL A N 1
ATOM 764 C CA . VAL A 1 94 ? 2.721 3.488 -12.557 1.00 98.31 94 VAL A CA 1
ATOM 765 C C . VAL A 1 94 ? 3.780 4.577 -12.770 1.00 98.31 94 VAL A C 1
ATOM 767 O O . VAL A 1 94 ? 4.170 4.824 -13.913 1.00 98.31 94 VAL A O 1
ATOM 770 N N . PRO A 1 95 ? 4.247 5.238 -11.698 1.00 98.56 95 PRO A N 1
ATOM 771 C CA . PRO A 1 95 ? 3.817 5.032 -10.320 1.00 98.56 95 PRO A CA 1
ATOM 772 C C . PRO A 1 95 ? 2.404 5.581 -10.079 1.00 98.56 95 PRO A C 1
ATOM 774 O O . PRO A 1 95 ? 1.978 6.519 -10.754 1.00 98.56 95 PRO A 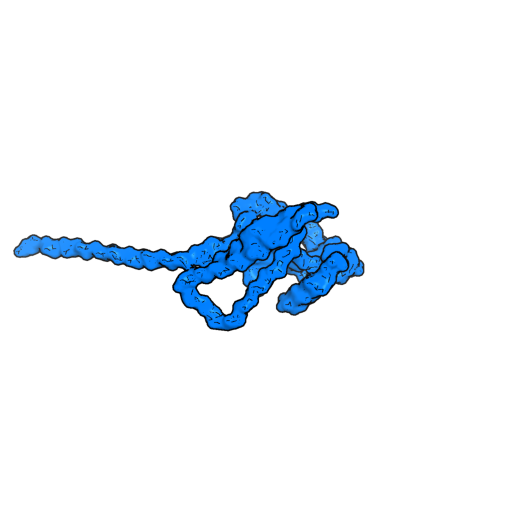O 1
ATOM 777 N N . ARG A 1 96 ? 1.671 4.991 -9.133 1.00 98.56 96 ARG A N 1
ATOM 778 C CA . ARG A 1 96 ? 0.356 5.478 -8.688 1.00 98.56 96 ARG A CA 1
ATOM 779 C C . ARG A 1 96 ? 0.195 5.236 -7.194 1.00 98.56 96 ARG A C 1
ATOM 781 O O . ARG A 1 96 ? 0.413 4.116 -6.756 1.00 98.56 96 ARG A O 1
ATOM 788 N N . GLY A 1 97 ? -0.201 6.242 -6.422 1.00 98.56 97 GLY A N 1
ATOM 789 C CA . GLY A 1 97 ? -0.460 6.094 -4.985 1.00 98.56 97 GLY A CA 1
ATOM 790 C C . GLY A 1 97 ? -1.931 6.299 -4.651 1.00 98.56 97 GLY A C 1
ATOM 791 O O . GLY A 1 97 ? -2.475 7.359 -4.945 1.00 98.56 97 GLY A O 1
ATOM 792 N N . ILE A 1 98 ? -2.562 5.317 -4.010 1.00 98.62 98 ILE A N 1
ATOM 793 C CA . ILE A 1 98 ? -3.930 5.405 -3.491 1.00 98.62 98 ILE A CA 1
ATOM 794 C C . ILE A 1 98 ? -3.889 5.475 -1.967 1.00 98.62 98 ILE A C 1
ATOM 796 O O . ILE A 1 98 ? -3.376 4.572 -1.305 1.00 98.62 98 ILE A O 1
ATOM 800 N N . ILE A 1 99 ? -4.445 6.546 -1.402 1.00 98.38 99 ILE A N 1
ATOM 801 C CA . ILE A 1 99 ? -4.465 6.793 0.042 1.00 98.38 99 ILE A CA 1
ATOM 802 C C . ILE A 1 99 ? -5.864 6.514 0.597 1.00 98.38 99 ILE A C 1
ATOM 804 O O . ILE A 1 99 ? -6.869 6.976 0.050 1.00 98.38 99 ILE A O 1
ATOM 808 N N . ASN A 1 100 ? -5.931 5.730 1.679 1.00 96.62 100 ASN A N 1
ATOM 809 C CA . ASN A 1 100 ? -7.169 5.250 2.310 1.00 96.62 100 ASN A CA 1
ATOM 810 C C . ASN A 1 100 ? -8.174 4.654 1.305 1.00 96.62 100 ASN A C 1
ATOM 812 O O . ASN A 1 100 ? -9.379 4.888 1.399 1.00 96.62 100 ASN A O 1
ATOM 816 N N . GLY A 1 101 ? -7.661 3.946 0.294 1.00 95.94 101 GLY A N 1
ATOM 817 C CA . GLY A 1 101 ? -8.451 3.257 -0.729 1.00 95.94 101 GLY A CA 1
ATOM 818 C C . GLY A 1 101 ? -9.315 4.139 -1.636 1.00 95.94 101 GLY A C 1
ATOM 819 O O . GLY A 1 101 ? -10.096 3.610 -2.419 1.00 95.94 101 GLY A O 1
ATOM 820 N N . THR A 1 102 ? -9.216 5.466 -1.539 1.00 95.19 102 THR A N 1
ATOM 821 C CA . THR A 1 102 ? -10.156 6.387 -2.208 1.00 95.19 102 THR A CA 1
ATOM 822 C C . THR A 1 102 ? -9.491 7.632 -2.778 1.00 95.19 102 THR A C 1
ATOM 824 O O . THR A 1 102 ? -9.928 8.143 -3.805 1.00 95.19 102 THR A O 1
ATOM 827 N N . SER A 1 103 ? -8.433 8.129 -2.139 1.00 97.25 103 SER A N 1
ATOM 828 C CA . SER A 1 103 ? -7.747 9.345 -2.573 1.00 97.25 103 SER A CA 1
ATOM 829 C C . SER A 1 103 ? -6.634 8.995 -3.557 1.00 97.25 103 SER A C 1
ATOM 831 O O . SER A 1 103 ? -5.595 8.474 -3.152 1.00 97.25 103 SER A O 1
ATOM 833 N N . ASP A 1 104 ? -6.848 9.276 -4.843 1.00 97.31 104 ASP A N 1
ATOM 834 C CA . ASP A 1 104 ? -5.839 9.067 -5.885 1.00 97.31 104 ASP A CA 1
ATOM 835 C C . ASP A 1 104 ? -4.811 10.203 -5.872 1.00 97.31 104 ASP A C 1
ATOM 837 O O . ASP A 1 104 ? -5.109 11.355 -6.189 1.00 97.31 104 ASP A O 1
ATOM 841 N N . GLY A 1 105 ? -3.587 9.872 -5.475 1.00 96.31 105 GLY A N 1
ATOM 842 C CA . GLY A 1 105 ? -2.449 10.779 -5.465 1.00 96.31 105 GLY A CA 1
ATOM 843 C C . GLY A 1 105 ? -1.626 10.758 -6.753 1.00 96.31 105 GLY A C 1
ATOM 844 O O . GLY A 1 105 ? -0.549 11.355 -6.794 1.00 96.31 105 GLY A O 1
ATOM 845 N N . SER A 1 106 ? -2.110 10.086 -7.801 1.00 97.50 106 SER A N 1
ATOM 846 C CA . SER A 1 106 ? -1.481 10.019 -9.117 1.00 97.50 106 SER A CA 1
ATOM 847 C C . SER A 1 106 ? -0.019 9.555 -9.043 1.00 97.50 106 SER A C 1
ATOM 849 O O . SER A 1 106 ? 0.324 8.726 -8.202 1.00 97.50 106 SER A O 1
ATOM 851 N N . SER A 1 107 ? 0.855 10.055 -9.914 1.00 97.69 107 SER A N 1
ATOM 852 C CA . SER A 1 107 ? 2.240 9.597 -10.079 1.00 97.69 107 SER A CA 1
ATOM 853 C C . SER A 1 107 ? 3.279 10.349 -9.249 1.00 97.69 107 SER A C 1
ATOM 855 O O . SER A 1 107 ? 4.468 10.251 -9.546 1.00 97.69 107 SER A O 1
ATOM 857 N N . SER A 1 108 ? 2.867 11.107 -8.230 1.00 97.94 108 SER A N 1
ATOM 858 C CA . SER A 1 108 ? 3.774 11.965 -7.463 1.00 97.94 108 SER A CA 1
ATOM 859 C C . SER A 1 108 ? 3.840 11.577 -5.993 1.00 97.94 108 SER A C 1
ATOM 861 O O . SER A 1 108 ? 2.867 11.723 -5.252 1.00 97.94 108 SER A O 1
ATOM 863 N N . ALA A 1 109 ? 5.028 11.189 -5.536 1.00 98.38 109 ALA A N 1
ATOM 864 C CA . ALA A 1 109 ? 5.253 10.860 -4.138 1.00 98.38 109 ALA A CA 1
ATOM 865 C C . ALA A 1 109 ? 5.025 12.047 -3.192 1.00 98.38 109 ALA A C 1
ATOM 867 O O . ALA A 1 109 ? 4.536 11.848 -2.081 1.00 98.38 109 ALA A O 1
ATOM 868 N N . SER A 1 110 ? 5.286 13.287 -3.625 1.00 98.44 110 SER A N 1
ATOM 869 C CA . SER A 1 110 ? 4.956 14.471 -2.819 1.00 98.44 110 SER A CA 1
ATOM 870 C C . SER A 1 110 ? 3.447 14.608 -2.596 1.00 98.44 110 SER A C 1
ATOM 872 O O . SER A 1 110 ? 3.013 14.905 -1.485 1.00 98.44 110 SER A O 1
ATOM 874 N N . THR A 1 111 ? 2.637 14.300 -3.612 1.00 98.56 111 THR A N 1
ATOM 875 C CA . THR A 1 111 ? 1.174 14.301 -3.507 1.00 98.56 111 THR A CA 1
ATOM 876 C C . THR A 1 111 ? 0.689 13.194 -2.574 1.00 98.56 111 THR A C 1
ATOM 878 O O . THR A 1 111 ? -0.177 13.448 -1.737 1.00 98.56 111 THR A O 1
ATOM 881 N N . TRP A 1 112 ? 1.273 11.992 -2.649 1.00 98.50 112 TRP A N 1
ATOM 882 C CA . TRP A 1 112 ? 0.952 10.894 -1.725 1.00 98.50 112 TRP A CA 1
ATOM 883 C C . TRP A 1 112 ? 1.207 11.308 -0.276 1.00 98.50 112 TRP A C 1
ATOM 885 O O . TRP A 1 112 ? 0.343 11.131 0.579 1.00 98.50 112 TRP A O 1
ATOM 895 N N . ILE A 1 113 ? 2.363 11.923 -0.013 1.00 98.38 113 ILE A N 1
ATOM 896 C CA . ILE A 1 113 ? 2.753 12.411 1.314 1.00 98.38 113 ILE A CA 1
ATOM 897 C C . ILE A 1 113 ? 1.757 13.449 1.833 1.00 98.38 113 ILE A C 1
ATOM 899 O O . ILE A 1 113 ? 1.291 13.329 2.966 1.00 98.38 113 ILE A O 1
ATOM 903 N N . THR A 1 114 ? 1.373 14.429 1.011 1.00 98.31 114 THR A N 1
ATOM 904 C CA . THR A 1 114 ? 0.373 15.434 1.399 1.00 98.31 114 THR A CA 1
ATOM 905 C C . THR A 1 114 ? -0.975 14.795 1.733 1.00 98.31 114 THR A C 1
ATOM 907 O O . THR A 1 114 ? -1.573 15.122 2.757 1.00 98.31 114 THR A O 1
ATOM 910 N N . LEU A 1 115 ? -1.452 13.851 0.917 1.00 98.38 115 LEU A N 1
ATOM 911 C CA . LEU A 1 115 ? -2.702 13.132 1.183 1.00 98.38 115 LEU A CA 1
ATOM 912 C C . LEU A 1 115 ? -2.633 12.313 2.478 1.00 98.38 115 LEU A C 1
ATOM 914 O O . LEU A 1 115 ? -3.602 12.287 3.243 1.00 98.38 115 LEU A O 1
ATOM 918 N N . ILE A 1 116 ? -1.487 11.689 2.758 1.00 97.88 116 ILE A N 1
ATOM 919 C CA . ILE A 1 116 ? -1.256 10.955 4.004 1.00 97.88 116 ILE A CA 1
ATOM 920 C C . ILE A 1 116 ? -1.320 11.899 5.206 1.00 97.88 116 ILE A C 1
ATOM 922 O O . ILE A 1 116 ? -2.086 11.656 6.137 1.00 97.88 116 ILE A O 1
ATOM 926 N N . GLN A 1 117 ? -0.570 13.000 5.170 1.00 96.44 117 GLN A N 1
ATOM 927 C CA . GLN A 1 117 ? -0.528 13.982 6.256 1.00 96.44 117 GLN A CA 1
ATOM 928 C C . GLN A 1 117 ? -1.901 14.614 6.506 1.00 96.44 117 GLN A C 1
ATOM 930 O O . GLN A 1 117 ? -2.332 14.725 7.650 1.00 96.44 117 GLN A O 1
ATOM 935 N N . ASN A 1 118 ? -2.641 14.946 5.447 1.00 96.81 118 ASN A N 1
ATOM 936 C CA . ASN A 1 118 ? -4.003 15.461 5.577 1.00 96.81 118 ASN A CA 1
ATOM 937 C C . ASN A 1 118 ? -4.945 14.427 6.202 1.00 96.81 118 ASN A C 1
ATOM 939 O O . ASN A 1 118 ? -5.786 14.773 7.030 1.00 96.81 118 ASN A O 1
ATOM 943 N N . SER A 1 119 ? -4.785 13.150 5.850 1.00 96.06 119 SER A N 1
ATOM 944 C CA . SER A 1 119 ? -5.600 12.064 6.397 1.00 96.06 119 SER A CA 1
ATOM 945 C C . SER A 1 119 ? -5.381 11.849 7.895 1.00 96.06 119 SER A C 1
ATOM 947 O O . SER A 1 119 ? -6.312 11.427 8.581 1.00 96.06 119 SER A O 1
ATOM 949 N N . MET A 1 120 ? -4.194 12.165 8.420 1.00 94.00 120 MET A N 1
ATOM 950 C CA . MET A 1 120 ? -3.870 12.044 9.848 1.00 94.00 120 MET A CA 1
ATOM 951 C C . MET A 1 120 ? -4.644 13.019 10.742 1.00 94.00 120 MET A C 1
ATOM 953 O O . MET A 1 120 ? -4.709 12.792 11.951 1.00 94.00 120 MET A O 1
ATOM 957 N N . ASN A 1 121 ? -5.240 14.067 10.165 1.00 92.94 121 ASN A N 1
ATOM 958 C CA . ASN A 1 121 ? -6.025 15.066 10.893 1.00 92.94 121 ASN A CA 1
ATOM 959 C C . ASN A 1 121 ? -7.460 14.620 11.197 1.00 92.94 121 ASN A C 1
ATOM 961 O O . ASN A 1 121 ? -8.186 15.356 11.861 1.00 92.94 121 ASN A O 1
ATOM 965 N N . TYR A 1 122 ? -7.879 13.437 10.736 1.00 90.62 122 TYR A N 1
ATOM 966 C CA . TYR A 1 122 ? -9.164 12.872 11.139 1.00 90.62 122 TYR A CA 1
ATOM 967 C C . TYR A 1 122 ? -9.010 11.529 11.845 1.00 90.62 122 TYR A C 1
ATOM 969 O O . TYR A 1 122 ? -8.055 10.782 11.634 1.00 90.62 122 TYR A O 1
ATOM 977 N N . VAL A 1 123 ? -10.006 11.243 12.672 1.00 89.75 123 VAL A N 1
ATOM 978 C CA . VAL A 1 123 ? -10.112 10.056 13.518 1.00 89.75 123 VAL A CA 1
ATOM 979 C C . VAL A 1 123 ? -10.647 8.846 12.749 1.00 89.75 123 VAL A C 1
ATOM 981 O O . VAL A 1 123 ? -11.295 8.992 11.713 1.00 89.75 123 VAL A O 1
ATOM 984 N N . SER A 1 124 ? -10.363 7.641 13.230 1.00 90.12 124 SER A N 1
ATOM 985 C CA . SER A 1 124 ? -10.893 6.390 12.683 1.00 90.12 124 SER A CA 1
ATOM 986 C C . SER A 1 124 ? -12.070 5.883 13.515 1.00 90.12 124 SER A C 1
ATOM 988 O O . SER A 1 124 ? -12.018 5.927 14.744 1.00 90.12 124 SER A O 1
ATOM 990 N N . ASN A 1 125 ? -13.083 5.332 12.845 1.00 88.12 125 ASN A N 1
ATOM 991 C CA . ASN A 1 125 ? -14.188 4.629 13.501 1.00 88.12 125 ASN A CA 1
ATOM 992 C C . ASN A 1 125 ? -13.792 3.211 13.932 1.00 88.12 125 ASN A C 1
ATOM 994 O O . ASN A 1 125 ? -14.521 2.569 14.677 1.00 88.12 125 ASN A O 1
ATOM 998 N N . PHE A 1 126 ? -12.653 2.712 13.447 1.00 89.88 126 PHE A N 1
ATOM 999 C CA . PHE A 1 126 ? -12.139 1.389 13.776 1.00 89.88 126 PHE A CA 1
ATOM 1000 C C . PHE A 1 126 ? -10.707 1.466 14.299 1.00 89.88 126 PHE A C 1
ATOM 1002 O O . PHE A 1 126 ? -9.862 2.145 13.709 1.00 89.88 126 PHE A O 1
ATOM 1009 N N . ASP A 1 127 ? -10.436 0.716 15.359 1.00 91.81 127 ASP A N 1
ATOM 1010 C CA . ASP A 1 127 ? -9.098 0.315 15.782 1.00 91.81 127 ASP A CA 1
ATOM 1011 C C . ASP A 1 127 ? -8.844 -1.113 15.302 1.00 91.81 127 ASP A C 1
ATOM 1013 O O . ASP A 1 127 ? -9.675 -2.002 15.511 1.00 91.81 127 ASP A O 1
ATOM 1017 N N . ILE A 1 128 ? -7.707 -1.334 14.643 1.00 92.62 128 ILE A N 1
ATOM 1018 C CA . ILE A 1 128 ? -7.295 -2.656 14.169 1.00 92.62 128 ILE A CA 1
ATOM 1019 C C . ILE A 1 128 ? -5.972 -2.995 14.835 1.00 92.62 128 ILE A C 1
ATOM 1021 O O . ILE A 1 128 ? -4.951 -2.355 14.584 1.00 92.62 128 ILE A O 1
ATOM 1025 N N . LYS A 1 129 ? -5.992 -4.039 15.659 1.00 92.19 129 LYS A N 1
ATOM 1026 C CA . LYS A 1 129 ? -4.814 -4.561 16.346 1.00 92.19 129 LYS A CA 1
ATOM 1027 C C . LYS A 1 129 ? -4.482 -5.951 15.844 1.00 92.19 129 LYS A C 1
ATOM 1029 O O . LYS A 1 129 ? -5.363 -6.794 15.695 1.00 92.19 129 LYS A O 1
ATOM 1034 N N . ILE A 1 130 ? -3.195 -6.192 15.637 1.00 92.44 130 ILE A N 1
ATOM 1035 C CA . ILE A 1 130 ? -2.652 -7.528 15.412 1.00 92.44 130 ILE A CA 1
ATOM 1036 C C . ILE A 1 130 ? -2.052 -7.984 16.740 1.00 92.44 130 ILE A C 1
ATOM 1038 O O . ILE A 1 130 ? -1.157 -7.338 17.280 1.00 92.44 130 ILE A O 1
ATOM 1042 N N . LEU A 1 131 ? -2.594 -9.066 17.287 1.00 94.00 131 LEU A N 1
ATOM 1043 C CA . LEU A 1 131 ? -2.194 -9.665 18.554 1.00 94.00 131 LEU A CA 1
ATOM 1044 C C . LEU A 1 131 ? -1.532 -11.019 18.299 1.00 94.00 131 LEU A C 1
ATOM 1046 O O . LEU A 1 131 ? -1.875 -11.711 17.342 1.00 94.00 131 LEU A O 1
ATOM 1050 N N . GLY A 1 132 ? -0.642 -11.429 19.197 1.00 91.75 132 GLY A N 1
ATOM 1051 C CA . GLY A 1 132 ? 0.094 -12.686 19.084 1.00 91.75 132 GLY A CA 1
ATOM 1052 C C . GLY A 1 132 ? 1.503 -12.489 18.541 1.00 91.75 132 GLY A C 1
ATOM 1053 O O . GLY A 1 132 ? 1.973 -11.366 18.384 1.00 91.75 132 GLY A O 1
ATOM 1054 N N . ASN A 1 133 ? 2.185 -13.606 18.308 1.00 89.06 133 ASN A N 1
ATOM 1055 C CA . ASN A 1 133 ? 3.567 -13.636 17.849 1.00 89.06 133 ASN A CA 1
ATOM 1056 C C . ASN A 1 133 ? 3.738 -14.774 16.845 1.00 89.06 133 ASN A C 1
ATOM 1058 O O . ASN A 1 133 ? 3.086 -15.815 16.958 1.00 89.06 133 ASN A O 1
ATOM 1062 N N . VAL A 1 134 ? 4.640 -14.569 15.891 1.00 87.12 134 VAL A N 1
ATOM 1063 C CA . VAL A 1 134 ? 5.099 -15.594 14.953 1.00 87.12 134 VAL A CA 1
ATOM 1064 C C . VAL A 1 134 ? 6.603 -15.702 15.115 1.00 87.12 134 VAL A C 1
ATOM 1066 O O . VAL A 1 134 ? 7.308 -14.696 15.046 1.00 87.12 134 VAL A O 1
ATOM 1069 N N . ASP A 1 135 ? 7.078 -16.917 15.352 1.00 90.94 135 ASP A N 1
ATOM 1070 C CA . ASP A 1 135 ? 8.495 -17.243 15.389 1.00 90.94 135 ASP A CA 1
ATOM 1071 C C . ASP A 1 135 ? 8.922 -17.897 14.069 1.00 90.94 135 ASP A C 1
ATOM 1073 O O . ASP A 1 135 ? 8.184 -18.687 13.480 1.00 90.94 135 ASP A O 1
ATOM 1077 N N . ALA A 1 136 ? 10.134 -17.585 13.609 1.00 85.00 136 ALA A N 1
ATOM 1078 C CA . ALA A 1 136 ? 10.641 -18.074 12.327 1.00 85.00 136 ALA A CA 1
ATOM 1079 C C . ALA A 1 136 ? 10.872 -19.597 12.301 1.00 85.00 136 ALA A C 1
ATOM 1081 O O . ALA A 1 136 ? 10.912 -20.187 11.224 1.00 85.00 136 ALA A O 1
ATOM 1082 N N . THR A 1 137 ? 11.031 -20.237 13.464 1.00 90.69 137 THR A N 1
ATOM 1083 C CA . THR A 1 137 ? 11.360 -21.667 13.571 1.00 90.69 137 THR A CA 1
ATOM 1084 C C . THR A 1 137 ? 10.141 -22.505 13.943 1.00 90.69 137 THR A C 1
ATOM 1086 O O . THR A 1 137 ? 9.942 -23.599 13.424 1.00 90.69 137 THR A O 1
ATOM 1089 N N . THR A 1 138 ? 9.325 -21.996 14.863 1.00 91.69 138 THR A N 1
ATOM 1090 C CA . THR A 1 138 ? 8.200 -22.712 15.481 1.00 91.69 138 THR A CA 1
ATOM 1091 C C . THR A 1 138 ? 6.836 -22.239 14.984 1.00 91.69 138 THR A C 1
ATOM 1093 O O . THR A 1 138 ? 5.818 -22.857 15.296 1.00 91.69 138 THR A O 1
ATOM 1096 N N . GLY A 1 139 ? 6.805 -21.184 14.166 1.00 91.44 139 GLY A N 1
ATOM 1097 C CA . GLY A 1 139 ? 5.578 -20.576 13.675 1.00 91.44 139 GLY A CA 1
ATOM 1098 C C . GLY A 1 139 ? 4.834 -19.815 14.772 1.00 91.44 139 GLY A C 1
ATOM 1099 O O . GLY A 1 139 ? 5.413 -19.337 15.746 1.00 91.44 139 GLY A O 1
ATOM 1100 N N . GLY A 1 140 ? 3.527 -19.653 14.595 1.00 91.56 140 GLY A N 1
ATOM 1101 C CA . GLY A 1 140 ? 2.677 -18.977 15.568 1.00 91.56 140 GLY A CA 1
ATOM 1102 C C . GLY A 1 140 ? 1.323 -18.601 14.992 1.00 91.56 140 GLY A C 1
ATOM 1103 O O . GLY A 1 140 ? 1.021 -18.889 13.836 1.00 91.56 140 GLY A O 1
ATOM 1104 N N . ASN A 1 141 ? 0.507 -17.947 15.816 1.00 91.62 141 ASN A N 1
ATOM 1105 C CA . ASN A 1 141 ? -0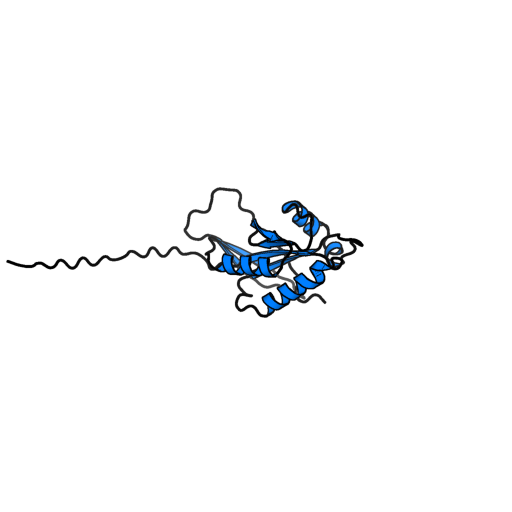.810 -17.461 15.424 1.00 91.62 141 ASN A CA 1
ATOM 1106 C C . ASN A 1 141 ? -0.893 -15.954 15.648 1.00 91.62 141 ASN A C 1
ATOM 1108 O O . ASN A 1 141 ? -0.499 -15.448 16.702 1.00 91.62 141 ASN A O 1
ATOM 1112 N N . LEU A 1 142 ? -1.470 -15.262 14.668 1.00 93.25 142 LEU A N 1
ATOM 1113 C CA . LEU A 1 142 ? -1.858 -13.864 14.782 1.00 93.25 142 LEU A CA 1
ATOM 1114 C C . LEU A 1 142 ? -3.379 -13.774 14.872 1.00 93.25 142 LEU A C 1
ATOM 1116 O O . LEU A 1 142 ? -4.100 -14.433 14.128 1.00 93.25 142 LEU A O 1
ATOM 1120 N N . THR A 1 143 ? -3.864 -12.944 15.786 1.00 94.81 143 THR A N 1
ATOM 1121 C CA . THR A 1 143 ? -5.281 -12.600 15.917 1.00 94.81 143 THR A CA 1
ATOM 1122 C C . THR A 1 143 ? -5.469 -11.152 15.510 1.00 94.81 143 THR A C 1
ATOM 1124 O O . THR A 1 143 ? -4.816 -10.265 16.056 1.00 94.81 143 THR A O 1
ATOM 1127 N N . ILE A 1 144 ? -6.380 -10.905 14.573 1.00 95.19 144 ILE A N 1
ATOM 1128 C CA . ILE A 1 144 ? -6.763 -9.548 14.185 1.00 95.19 144 ILE A CA 1
ATOM 1129 C C . ILE A 1 144 ? -7.992 -9.162 14.997 1.00 95.19 144 ILE A C 1
ATOM 1131 O O . ILE A 1 144 ? -9.059 -9.755 14.849 1.00 95.19 144 ILE A O 1
ATOM 1135 N N . GLN A 1 145 ? -7.833 -8.170 15.865 1.00 95.44 145 GLN A N 1
ATOM 1136 C CA . GLN A 1 145 ? -8.920 -7.588 16.637 1.00 95.44 145 GLN A CA 1
ATOM 1137 C C . GLN A 1 145 ? -9.347 -6.274 15.986 1.00 95.44 145 GLN A C 1
ATOM 1139 O O . GLN A 1 145 ? -8.559 -5.333 15.913 1.00 95.44 145 GLN A O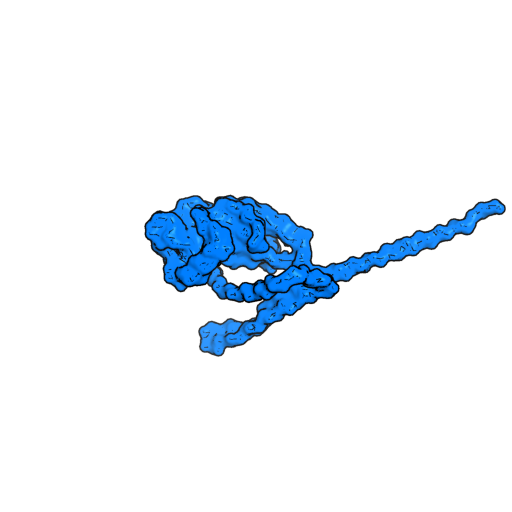 1
ATOM 1144 N N . VAL A 1 146 ? -10.604 -6.213 15.543 1.00 93.12 146 VAL A N 1
ATOM 1145 C CA . VAL A 1 146 ? -11.235 -4.997 15.021 1.00 93.12 146 VAL A CA 1
ATOM 1146 C C . VAL A 1 146 ? -12.221 -4.486 16.062 1.00 93.12 146 VAL A C 1
ATOM 1148 O O . VAL A 1 146 ? -13.147 -5.200 16.442 1.00 93.12 146 VAL A O 1
ATOM 1151 N N . THR A 1 147 ? -12.019 -3.258 16.524 1.00 91.75 147 THR A N 1
ATOM 1152 C CA . THR A 1 147 ? -12.897 -2.596 17.494 1.00 91.75 147 THR A CA 1
ATOM 1153 C C . THR A 1 147 ? -13.516 -1.381 16.830 1.00 91.75 147 THR A C 1
ATOM 1155 O O . THR A 1 147 ? -12.787 -0.514 16.358 1.00 91.75 147 THR A O 1
ATOM 1158 N N . ALA A 1 148 ? -14.844 -1.317 16.773 1.00 89.00 148 ALA A N 1
ATOM 1159 C CA . ALA A 1 148 ? -15.540 -0.107 16.359 1.00 89.00 148 ALA A CA 1
ATOM 1160 C C . ALA A 1 148 ? -15.630 0.874 17.530 1.00 89.00 148 ALA A C 1
ATOM 1162 O O . ALA A 1 148 ? -15.671 0.464 18.693 1.00 89.00 148 ALA A O 1
ATOM 1163 N N . ASP A 1 149 ? -15.660 2.163 17.227 1.00 82.44 149 ASP A N 1
ATOM 1164 C CA . ASP A 1 149 ? -16.049 3.151 18.213 1.00 82.44 149 ASP A CA 1
ATOM 1165 C C . ASP A 1 149 ? -17.542 3.009 18.556 1.00 82.44 149 ASP A C 1
ATOM 1167 O O . ASP A 1 149 ? -18.300 2.276 17.921 1.00 82.44 149 ASP A O 1
ATOM 1171 N N . ASN A 1 150 ? -17.987 3.707 19.599 1.00 80.56 150 ASN A N 1
ATOM 1172 C CA . ASN A 1 150 ? -19.403 3.715 19.974 1.00 80.56 150 ASN A CA 1
ATOM 1173 C C . ASN A 1 150 ? -20.257 4.591 19.031 1.00 80.56 150 ASN A C 1
ATOM 1175 O O . ASN A 1 150 ? -21.397 4.913 19.373 1.00 80.56 150 ASN A O 1
ATOM 1179 N N . ASN A 1 151 ? -19.724 5.015 17.877 1.00 79.81 151 ASN A N 1
ATOM 1180 C CA . ASN A 1 151 ? -20.483 5.765 16.887 1.00 79.81 151 ASN A CA 1
ATOM 1181 C C . ASN A 1 151 ? -21.197 4.800 15.927 1.00 79.81 151 ASN A C 1
ATOM 1183 O O . ASN A 1 151 ? -20.733 3.683 15.689 1.00 79.81 151 ASN A O 1
ATOM 1187 N N . PRO A 1 152 ? -22.331 5.211 15.333 1.00 78.94 152 PRO A N 1
ATOM 1188 C CA . PRO A 1 152 ? -22.973 4.423 14.294 1.00 78.94 152 PRO A CA 1
ATOM 1189 C C . PRO A 1 152 ? -22.000 4.143 13.146 1.00 78.94 152 PRO A C 1
ATOM 1191 O O . PRO A 1 152 ? -21.470 5.059 12.514 1.00 78.94 152 PRO A O 1
ATOM 1194 N N . ILE A 1 153 ? -21.784 2.863 12.864 1.00 78.38 153 ILE A N 1
ATOM 1195 C CA . ILE A 1 153 ? -21.019 2.435 11.701 1.00 78.38 153 ILE A CA 1
ATOM 1196 C C . ILE A 1 153 ? -21.880 2.663 10.459 1.00 78.38 153 ILE A C 1
ATOM 1198 O O . ILE A 1 153 ? -23.077 2.366 10.454 1.00 78.38 153 ILE A O 1
ATOM 1202 N N . VAL A 1 154 ? -21.271 3.189 9.397 1.00 73.12 154 VAL A N 1
ATOM 1203 C CA . VAL A 1 154 ? -21.952 3.408 8.116 1.00 73.12 154 VAL A CA 1
ATOM 1204 C C . VAL A 1 154 ? -22.556 2.091 7.618 1.00 73.12 154 VAL A C 1
ATOM 1206 O O . VAL A 1 154 ? -21.883 1.062 7.581 1.00 73.12 154 VAL A O 1
ATOM 1209 N N . SER A 1 155 ? -23.830 2.124 7.224 1.00 75.19 155 SER A N 1
ATOM 1210 C CA . SER A 1 155 ? -24.528 0.966 6.663 1.00 75.19 155 SER A CA 1
ATOM 1211 C C . SER A 1 155 ? -23.862 0.504 5.364 1.00 75.19 155 SER A C 1
ATOM 1213 O O . SER A 1 155 ? -23.684 1.310 4.451 1.00 75.19 155 SER A O 1
ATOM 1215 N N . GLY A 1 156 ? -23.540 -0.785 5.250 1.00 83.44 156 GLY A N 1
ATOM 1216 C CA . GLY A 1 156 ? -22.956 -1.366 4.042 1.00 83.44 156 GLY A CA 1
ATOM 1217 C C . GLY A 1 156 ? -22.215 -2.674 4.313 1.00 83.44 156 GLY A C 1
ATOM 1218 O O . GLY A 1 156 ? -22.183 -3.167 5.441 1.00 83.44 156 GLY A O 1
ATOM 1219 N N . THR A 1 157 ? -21.612 -3.238 3.268 1.00 87.00 157 THR A N 1
ATOM 1220 C CA . THR A 1 157 ? -20.714 -4.390 3.397 1.00 87.00 157 THR A CA 1
ATOM 1221 C C . THR A 1 157 ? -19.333 -3.905 3.813 1.00 87.00 157 THR A C 1
ATOM 1223 O O . THR A 1 157 ? -18.662 -3.200 3.061 1.00 87.00 157 THR A O 1
ATOM 1226 N N . LEU A 1 158 ? -18.902 -4.301 5.007 1.00 88.00 158 LEU A N 1
ATOM 1227 C CA . LEU A 1 158 ? -17.543 -4.073 5.484 1.00 88.00 158 LEU A CA 1
ATOM 1228 C C . LEU A 1 158 ? -16.678 -5.282 5.139 1.00 88.00 158 LEU A C 1
ATOM 1230 O O . LEU A 1 158 ? -17.090 -6.422 5.350 1.00 88.00 158 LEU A O 1
ATOM 1234 N N . VAL A 1 159 ? -15.476 -5.025 4.628 1.00 90.75 159 VAL A N 1
ATOM 1235 C CA . VAL A 1 159 ? -14.507 -6.060 4.255 1.00 90.75 159 VAL A CA 1
ATOM 1236 C C . VAL A 1 159 ? -13.208 -5.808 5.007 1.00 90.75 159 VAL A C 1
ATOM 1238 O O . VAL A 1 159 ? -12.630 -4.726 4.915 1.00 90.75 159 VAL A O 1
ATOM 1241 N N . LEU A 1 160 ? -12.738 -6.817 5.743 1.00 92.25 160 LEU A N 1
ATOM 1242 C CA . LEU A 1 160 ? -11.399 -6.818 6.323 1.00 92.25 160 LEU A CA 1
ATOM 1243 C C . LEU A 1 160 ? -10.418 -7.391 5.298 1.00 92.25 160 LEU A C 1
ATOM 1245 O O . LEU A 1 160 ? -10.498 -8.567 4.948 1.00 92.25 160 LEU A O 1
ATOM 1249 N N . HIS A 1 161 ? -9.479 -6.565 4.842 1.00 92.94 161 HIS A N 1
ATOM 1250 C CA . HIS A 1 161 ? -8.351 -7.019 4.035 1.00 92.94 161 HIS A CA 1
ATOM 1251 C C . HIS A 1 161 ? -7.155 -7.322 4.934 1.00 92.94 161 HIS A C 1
ATOM 1253 O O . HIS A 1 161 ? -6.778 -6.502 5.770 1.00 92.94 161 HIS A O 1
ATOM 1259 N N . VAL A 1 162 ? -6.546 -8.489 4.731 1.00 92.88 162 VAL A N 1
ATOM 1260 C CA . VAL A 1 162 ? -5.333 -8.912 5.433 1.00 92.88 162 VAL A CA 1
ATOM 1261 C C . VAL A 1 162 ? -4.240 -9.105 4.395 1.00 92.88 162 VAL A C 1
ATOM 1263 O O . VAL A 1 162 ? -4.431 -9.845 3.433 1.00 92.88 162 VAL A O 1
ATOM 1266 N N . ALA A 1 163 ? -3.113 -8.425 4.584 1.00 92.12 163 ALA A N 1
ATOM 1267 C CA . ALA A 1 163 ? -1.959 -8.516 3.703 1.00 92.12 163 ALA A CA 1
ATOM 1268 C C . ALA A 1 163 ? -0.696 -8.745 4.533 1.00 92.12 163 ALA A C 1
ATOM 1270 O O . ALA A 1 163 ? -0.501 -8.104 5.568 1.00 92.12 163 ALA A O 1
ATOM 1271 N N . VAL A 1 164 ? 0.161 -9.645 4.056 1.00 90.62 164 VAL A N 1
ATOM 1272 C CA . VAL A 1 164 ? 1.530 -9.801 4.549 1.00 90.62 164 VAL A CA 1
ATOM 1273 C C . VAL A 1 164 ? 2.432 -9.035 3.594 1.00 90.62 164 VAL A C 1
ATOM 1275 O O . VAL A 1 164 ? 2.362 -9.233 2.382 1.00 90.62 164 VAL A O 1
ATOM 1278 N N . VAL A 1 165 ? 3.243 -8.134 4.140 1.00 91.62 165 VAL A N 1
ATOM 1279 C CA . VAL A 1 165 ? 4.192 -7.329 3.371 1.00 91.62 165 VAL A CA 1
ATOM 1280 C C . VAL A 1 165 ? 5.602 -7.583 3.865 1.00 91.62 165 VAL A C 1
ATOM 1282 O O . VAL A 1 165 ? 5.833 -7.783 5.058 1.00 91.62 165 VAL A O 1
ATOM 1285 N N . GLU A 1 166 ? 6.550 -7.534 2.943 1.00 89.69 166 GLU A N 1
ATOM 1286 C CA . GLU A 1 166 ? 7.969 -7.632 3.248 1.00 89.69 166 GLU A CA 1
ATOM 1287 C C . GLU A 1 166 ? 8.589 -6.234 3.359 1.00 89.69 166 GLU A C 1
ATOM 1289 O O . GLU A 1 166 ? 8.170 -5.276 2.709 1.00 89.69 166 GLU A O 1
ATOM 1294 N N . SER A 1 167 ? 9.588 -6.099 4.227 1.00 85.31 167 SER A N 1
ATOM 1295 C CA . SER A 1 167 ? 10.325 -4.854 4.457 1.00 85.31 167 SER A CA 1
ATOM 1296 C C . SER A 1 167 ? 11.821 -5.115 4.359 1.00 85.31 167 SER A C 1
ATOM 1298 O O . SER A 1 167 ? 12.281 -6.201 4.695 1.00 85.31 167 SER A O 1
ATOM 1300 N N . ASN A 1 168 ? 12.588 -4.095 3.961 1.00 80.81 168 ASN A N 1
ATOM 1301 C CA . ASN A 1 168 ? 14.045 -4.175 3.778 1.00 80.81 168 ASN A CA 1
ATOM 1302 C C . ASN A 1 168 ? 14.494 -5.212 2.734 1.00 80.81 168 ASN A C 1
ATOM 1304 O O . ASN A 1 168 ? 15.579 -5.776 2.865 1.00 80.81 168 ASN A O 1
ATOM 1308 N N . ILE A 1 169 ? 13.675 -5.450 1.708 1.00 74.69 169 ILE A N 1
ATOM 1309 C CA . ILE A 1 169 ? 14.061 -6.296 0.579 1.00 74.69 169 ILE A CA 1
ATOM 1310 C C . ILE A 1 169 ? 15.164 -5.571 -0.205 1.00 74.69 169 ILE A C 1
ATOM 1312 O O . ILE A 1 169 ? 15.007 -4.388 -0.523 1.00 74.69 169 ILE A O 1
ATOM 1316 N N . GLN A 1 170 ? 16.282 -6.259 -0.448 1.00 56.88 170 GLN A N 1
ATOM 1317 C CA . GLN A 1 170 ? 17.446 -5.765 -1.193 1.00 56.88 170 GLN A CA 1
ATOM 1318 C C . GLN A 1 170 ? 17.641 -6.567 -2.471 1.00 56.88 170 GLN A C 1
ATOM 1320 O O . GLN A 1 170 ? 17.439 -7.800 -2.414 1.00 56.88 170 GLN A O 1
#

pLDDT: mean 89.58, std 13.16, range [41.97, 98.69]

Sequence (170 aa):
MKKFLSLLLILSIYSTSFAFERTVLAEIFTSTTCGPCASQNPYFDSWYKNSPYKNRVAVIKYHVWWPSPGNDPFYLANTTENSSRVSYYGTNYVPRGIINGTSDGSSSASTWITLIQNSMNYVSNFDIKILGNVDATTGGNLTIQVTADNNPIVSGTLVLHVAVVESNIQ